Protein AF-A0A2R6BZP2-F1 (afdb_monomer_lite)

Sequence (127 aa):
MSIAKQLLEELETNEEVRKLFLSKMVVRIAEEPTLRLTLLHSLLTEVATKHDLEVTKYDVNKRIDDLNKRIDDVNKRIDDLRSEINSKFDAMNKRIDDLRKDMRAYFFGFMGGILATILTVVITRLI

Organism: NCBI:txid1978167

InterPro domains:
  IPR010809 Flagellar hook-associated protein 2, C-terminal [PF07195] (14-99)

Secondary structure (DSSP, 8-state):
--HHHHHHHHHHH-HHHHHHHHHHHHHHHHH-HHHHHHHHHHHHTTS--HHHHHHHHHHHHHHHHHHHHHHHHHHHHHHHHHHHHHHHHHHHHHHHHHHHHHHHHHHHHHHHHHHHHHHHHHHHHH-

Radius of gyration: 48.81 Å; chains: 1; bounding box: 84×42×133 Å

Structure (mmCIF, N/CA/C/O backbone):
data_AF-A0A2R6BZP2-F1
#
_entry.id   AF-A0A2R6BZP2-F1
#
loop_
_atom_site.group_PDB
_atom_site.id
_atom_site.type_symbol
_atom_site.label_atom_id
_atom_site.label_alt_id
_atom_site.label_comp_id
_atom_site.label_asym_id
_atom_site.label_entity_id
_atom_site.label_seq_id
_atom_site.pdbx_PDB_ins_code
_atom_site.Cartn_x
_atom_site.Cartn_y
_atom_site.Cartn_z
_atom_site.occupancy
_atom_site.B_iso_or_equiv
_atom_site.auth_seq_id
_atom_site.auth_comp_id
_atom_site.auth_asym_id
_atom_site.auth_atom_id
_atom_site.pdbx_PDB_model_num
ATOM 1 N N . MET A 1 1 ? -29.565 -35.121 56.085 1.00 73.31 1 MET A N 1
ATOM 2 C CA . MET A 1 1 ? -28.780 -34.300 55.134 1.00 73.31 1 MET A CA 1
ATOM 3 C C . MET A 1 1 ? -28.895 -32.839 55.578 1.00 73.31 1 MET A C 1
ATOM 5 O O . MET A 1 1 ? -29.901 -32.520 56.193 1.00 73.31 1 MET A O 1
ATOM 9 N N . SER A 1 2 ? -27.891 -31.978 55.374 1.00 93.44 2 SER A N 1
ATOM 10 C CA . SER A 1 2 ? -28.006 -30.552 55.749 1.00 93.44 2 SER A CA 1
ATOM 11 C C . SER A 1 2 ? -29.016 -29.831 54.849 1.00 93.44 2 SER A C 1
ATOM 13 O O . SER A 1 2 ? -29.064 -30.128 53.656 1.00 93.44 2 SER A O 1
ATOM 15 N N . ILE A 1 3 ? -29.759 -28.862 55.395 1.00 93.38 3 ILE A N 1
ATOM 16 C CA . ILE A 1 3 ? -30.735 -28.034 54.660 1.00 93.38 3 ILE A CA 1
ATOM 17 C C . ILE A 1 3 ? -30.091 -27.391 53.422 1.00 93.38 3 ILE A C 1
ATOM 19 O O . ILE A 1 3 ? -30.680 -27.394 52.347 1.00 93.38 3 ILE A O 1
ATOM 23 N N . ALA A 1 4 ? -28.847 -26.914 53.537 1.00 93.94 4 ALA A N 1
ATOM 24 C CA . ALA A 1 4 ? -28.122 -26.326 52.410 1.00 93.94 4 ALA A CA 1
ATOM 25 C C . ALA A 1 4 ? -27.883 -27.331 51.271 1.00 93.94 4 ALA A C 1
ATOM 27 O O . ALA A 1 4 ? -27.962 -26.976 50.101 1.00 93.94 4 ALA A O 1
ATOM 28 N N . LYS A 1 5 ? -27.619 -28.598 51.608 1.00 94.50 5 LYS A N 1
ATOM 29 C CA . LYS A 1 5 ? -27.378 -29.651 50.616 1.00 94.50 5 LYS A CA 1
ATOM 30 C C . LYS A 1 5 ? -28.678 -30.083 49.933 1.00 94.50 5 LYS A C 1
ATOM 32 O O . LYS A 1 5 ? -28.676 -30.277 48.727 1.00 94.50 5 LYS A O 1
ATOM 37 N N . GLN A 1 6 ? -29.773 -30.157 50.688 1.00 95.00 6 GLN A N 1
ATOM 38 C CA . GLN A 1 6 ? -31.100 -30.444 50.141 1.00 95.00 6 GLN A CA 1
ATOM 39 C C . GLN A 1 6 ? -31.570 -29.342 49.179 1.00 95.00 6 GLN A C 1
ATOM 41 O O . GLN A 1 6 ? -32.082 -29.646 48.109 1.00 95.00 6 GLN A O 1
ATOM 46 N N . LEU A 1 7 ? -31.333 -28.069 49.518 1.00 93.06 7 LEU A N 1
ATOM 47 C CA . LEU A 1 7 ? -31.655 -26.945 48.635 1.00 93.06 7 LEU A CA 1
ATOM 48 C C . LEU A 1 7 ? -30.855 -26.992 47.324 1.00 93.06 7 LEU A C 1
ATOM 50 O O . LEU A 1 7 ? -31.410 -26.728 46.262 1.00 93.06 7 LEU A O 1
ATOM 54 N N . LEU A 1 8 ? -29.560 -27.322 47.385 1.00 94.75 8 LEU A N 1
ATOM 55 C CA . LEU A 1 8 ? -28.738 -27.482 46.180 1.00 94.75 8 LEU A CA 1
ATOM 56 C C . LEU A 1 8 ? -29.267 -28.613 45.289 1.00 94.75 8 LEU A C 1
ATOM 58 O O . LEU A 1 8 ? -29.412 -28.417 44.088 1.00 94.75 8 LEU A O 1
ATOM 62 N N . GLU A 1 9 ? -29.631 -29.751 45.882 1.00 95.56 9 GLU A N 1
ATOM 63 C CA . GLU A 1 9 ? -30.210 -30.888 45.159 1.00 95.56 9 GLU A CA 1
ATOM 64 C C . GLU A 1 9 ? -31.554 -30.527 44.495 1.00 95.56 9 GLU A C 1
ATOM 66 O O . GLU A 1 9 ? -31.789 -30.875 43.337 1.00 95.56 9 GLU A O 1
ATOM 71 N N . GLU A 1 10 ? -32.414 -29.753 45.165 1.00 95.44 10 GLU A N 1
ATOM 72 C CA . GLU A 1 10 ? -33.652 -29.230 44.566 1.00 95.44 10 GLU A CA 1
ATOM 73 C C . GLU A 1 10 ? -33.389 -28.233 43.429 1.00 95.44 10 GLU A C 1
ATOM 75 O O . GLU A 1 10 ? -34.060 -28.297 42.400 1.00 95.44 10 GLU A O 1
ATOM 80 N N . LEU A 1 11 ? -32.406 -27.336 43.562 1.00 96.31 11 LEU A N 1
ATOM 81 C CA . LEU A 1 11 ? -32.029 -26.400 42.493 1.00 96.31 11 LEU A CA 1
ATOM 82 C C . LEU A 1 11 ? -31.434 -27.120 41.268 1.00 96.31 11 LEU A C 1
ATOM 84 O O . LEU A 1 11 ? -31.590 -26.658 40.132 1.00 96.31 11 LEU A O 1
ATOM 88 N N . GLU A 1 12 ? -30.760 -28.249 41.473 1.00 95.81 12 GLU A N 1
ATOM 89 C CA . GLU A 1 12 ? -30.213 -29.077 40.395 1.00 95.81 12 GLU A CA 1
ATOM 90 C C . GLU A 1 12 ? -31.306 -29.888 39.683 1.00 95.81 12 GLU A C 1
ATOM 92 O O . GLU A 1 12 ? -31.344 -29.930 38.449 1.00 95.81 12 GLU A O 1
ATOM 97 N N . THR A 1 13 ? -32.235 -30.479 40.435 1.00 96.62 13 THR A N 1
ATOM 98 C CA . THR A 1 13 ? -33.203 -31.456 39.908 1.00 96.62 13 THR A CA 1
ATOM 99 C C . THR A 1 13 ? -34.549 -30.859 39.489 1.00 96.62 13 THR A C 1
ATOM 101 O O . THR A 1 13 ? -35.190 -31.399 38.587 1.00 96.62 13 THR A O 1
ATOM 104 N N . ASN A 1 14 ? -34.981 -29.739 40.079 1.00 97.31 14 ASN A N 1
ATOM 105 C CA . ASN A 1 14 ? -36.295 -29.140 39.834 1.00 97.31 14 ASN A CA 1
ATOM 106 C C . ASN A 1 14 ? -36.192 -27.823 39.043 1.00 97.31 14 ASN A C 1
ATOM 108 O O . ASN A 1 14 ? -35.730 -26.793 39.539 1.00 97.31 14 ASN A O 1
ATOM 112 N N . GLU A 1 15 ? -36.662 -27.845 37.794 1.00 96.56 15 GLU A N 1
ATOM 113 C CA . GLU A 1 15 ? -36.569 -26.702 36.883 1.00 96.56 15 GLU A CA 1
ATOM 114 C C . GLU A 1 15 ? -37.409 -25.494 37.325 1.00 96.56 15 GLU A C 1
ATOM 116 O O . GLU A 1 15 ? -36.934 -24.361 37.224 1.00 96.56 15 GLU A O 1
ATOM 121 N N . GLU A 1 16 ? -38.620 -25.712 37.844 1.00 96.25 16 GLU A N 1
ATOM 122 C CA . GLU A 1 16 ? -39.510 -24.634 38.298 1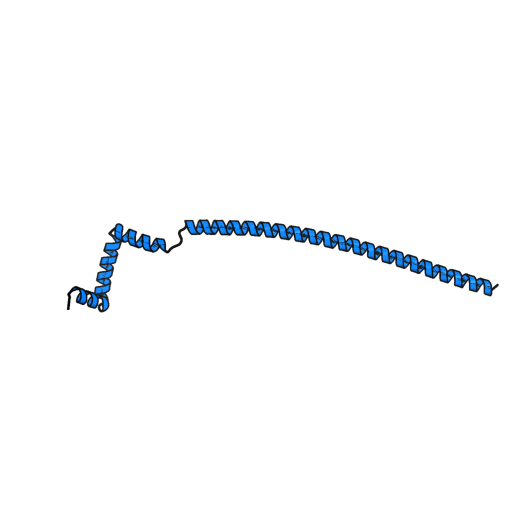.00 96.25 16 GLU A CA 1
ATOM 123 C C . GLU A 1 16 ? -38.916 -23.903 39.507 1.00 96.25 16 GLU A C 1
ATOM 125 O O . GLU A 1 16 ? -38.860 -22.670 39.538 1.00 96.25 16 GLU A O 1
ATOM 130 N N . VAL A 1 17 ? -38.380 -24.659 40.472 1.00 96.12 17 VAL A N 1
ATOM 131 C CA . VAL A 1 17 ? -37.703 -24.096 41.651 1.00 96.12 17 VAL A CA 1
ATOM 132 C C . VAL A 1 17 ? -36.455 -23.318 41.234 1.00 96.12 17 VAL A C 1
ATOM 134 O O . VAL A 1 17 ? -36.266 -22.179 41.670 1.00 96.12 17 VAL A O 1
ATOM 137 N N . ARG A 1 18 ? -35.638 -23.874 40.331 1.00 97.06 18 ARG A N 1
ATOM 138 C CA . ARG A 1 18 ? -34.457 -23.191 39.786 1.00 97.06 18 ARG A CA 1
ATOM 139 C C . ARG A 1 18 ? -34.823 -21.893 39.065 1.00 97.06 18 ARG A C 1
ATOM 141 O O . ARG A 1 18 ? -34.198 -20.868 39.326 1.00 97.06 18 ARG A O 1
ATOM 148 N N . LYS A 1 19 ? -35.835 -21.895 38.190 1.00 97.00 19 LYS A N 1
ATOM 149 C CA . LYS A 1 19 ? -36.289 -20.687 37.474 1.00 97.00 19 LYS A CA 1
ATOM 150 C C . LYS A 1 19 ? -36.808 -19.621 38.431 1.00 97.00 19 LYS A C 1
ATOM 152 O O . LYS A 1 19 ? -36.432 -18.456 38.300 1.00 97.00 19 LYS A O 1
ATOM 157 N N . LEU A 1 20 ? -37.622 -20.006 39.415 1.00 96.12 20 LEU A N 1
ATOM 158 C CA . LEU A 1 20 ? -38.132 -19.079 40.421 1.00 96.12 20 LEU A CA 1
ATOM 159 C C . LEU A 1 20 ? -36.984 -18.452 41.221 1.00 96.12 20 LEU A C 1
ATOM 161 O O . LEU A 1 20 ? -36.957 -17.233 41.399 1.00 96.12 20 LEU A O 1
ATOM 165 N N . PHE A 1 21 ? -36.013 -19.260 41.650 1.00 96.06 21 PHE A N 1
ATOM 166 C CA . PHE A 1 21 ? -34.826 -18.786 42.357 1.00 96.06 21 PHE A CA 1
ATOM 167 C C . PHE A 1 21 ? -33.997 -17.814 41.504 1.00 96.06 21 PHE A C 1
ATOM 169 O O . PHE A 1 21 ? -33.738 -16.689 41.938 1.00 96.06 21 PHE A O 1
ATOM 176 N N . LEU A 1 22 ? -33.664 -18.191 40.264 1.00 95.62 22 LEU A N 1
ATOM 177 C CA . LEU A 1 22 ? -32.915 -17.340 39.335 1.00 95.62 22 LEU A CA 1
ATOM 178 C C . LEU A 1 22 ? -33.651 -16.031 39.033 1.00 95.62 22 LEU A C 1
ATOM 180 O O . LEU A 1 22 ? -33.024 -14.977 39.026 1.00 95.62 22 LEU A O 1
ATOM 184 N N . SER A 1 23 ? -34.976 -16.059 38.854 1.00 96.62 23 SER A N 1
ATOM 185 C CA . SER A 1 23 ? -35.763 -14.842 38.609 1.00 96.62 23 SER A CA 1
ATOM 186 C C . SER A 1 23 ? -35.658 -13.849 39.771 1.00 96.62 23 SER A C 1
ATOM 188 O O . SER A 1 23 ? -35.416 -12.663 39.553 1.00 96.62 23 SER A O 1
ATOM 190 N N . LYS A 1 24 ? -35.741 -14.335 41.017 1.00 95.69 24 LYS A N 1
ATOM 191 C CA . LYS A 1 24 ? -35.585 -13.506 42.219 1.00 95.69 24 LYS A CA 1
ATOM 192 C C . LYS A 1 24 ? -34.166 -12.947 42.333 1.00 95.69 24 LYS A C 1
ATOM 194 O O . LYS A 1 24 ? -34.006 -11.788 42.709 1.00 95.69 24 LYS A O 1
ATOM 199 N N . MET A 1 25 ? -33.148 -13.736 41.977 1.00 95.12 25 MET A N 1
ATOM 200 C CA . MET A 1 25 ? -31.760 -13.266 41.934 1.00 95.12 25 MET A CA 1
ATOM 201 C C . MET A 1 25 ? -31.546 -12.186 40.873 1.00 95.12 25 MET A C 1
ATOM 203 O O . MET A 1 25 ? -30.951 -11.160 41.182 1.00 95.12 25 MET A O 1
ATOM 207 N N . VAL A 1 26 ? -32.050 -12.381 39.650 1.00 94.88 26 VAL A N 1
ATOM 208 C CA . VAL A 1 26 ? -31.935 -11.406 38.553 1.00 94.88 26 VAL A CA 1
ATOM 209 C C . VAL A 1 26 ? -32.597 -10.086 38.930 1.00 94.88 26 VAL A C 1
ATOM 211 O O . VAL A 1 26 ? -31.990 -9.037 38.738 1.00 94.88 26 VAL A O 1
ATOM 214 N N . VAL A 1 27 ? -33.793 -10.122 39.524 1.00 95.06 27 VAL A N 1
ATOM 215 C CA . VAL A 1 27 ? -34.468 -8.912 40.023 1.00 95.06 27 VAL A CA 1
ATOM 216 C C . VAL A 1 27 ? -33.617 -8.224 41.089 1.00 95.06 27 VAL A C 1
ATOM 218 O O . VAL A 1 27 ? -33.349 -7.033 40.975 1.00 95.06 27 VAL A O 1
ATOM 221 N N . ARG A 1 28 ? -33.101 -8.970 42.074 1.00 94.56 28 ARG A N 1
ATOM 222 C CA . ARG A 1 28 ? -32.251 -8.395 43.127 1.00 94.56 28 ARG A CA 1
ATOM 223 C C . ARG A 1 28 ? -30.971 -7.766 42.574 1.00 94.56 28 ARG A C 1
ATOM 225 O O . ARG A 1 28 ? -30.578 -6.698 43.029 1.00 94.56 28 ARG A O 1
ATOM 232 N N . ILE A 1 29 ? -30.333 -8.419 41.606 1.00 95.12 29 ILE A N 1
ATOM 233 C CA . ILE A 1 29 ? -29.155 -7.913 40.895 1.00 95.12 29 ILE A CA 1
ATOM 234 C C . ILE A 1 29 ? -29.504 -6.652 40.102 1.00 95.12 29 ILE A C 1
ATOM 236 O O . ILE A 1 29 ? -28.720 -5.712 40.075 1.00 95.12 29 ILE A O 1
ATOM 240 N N . ALA A 1 30 ? -30.666 -6.623 39.448 1.00 93.12 30 ALA A N 1
ATOM 241 C CA . ALA A 1 30 ? -31.108 -5.480 38.663 1.00 93.12 30 ALA A CA 1
ATOM 242 C C . ALA A 1 30 ? -31.488 -4.280 39.540 1.00 93.12 30 ALA A C 1
ATOM 244 O O . ALA A 1 30 ? -31.276 -3.148 39.116 1.00 93.12 30 ALA A O 1
ATOM 245 N N . GLU A 1 31 ? -32.038 -4.503 40.733 1.00 95.12 31 GLU A N 1
ATOM 246 C CA . GLU A 1 31 ? -32.456 -3.451 41.667 1.00 95.12 31 GLU A CA 1
ATOM 247 C C . GLU A 1 31 ? -31.299 -2.891 42.498 1.00 95.12 31 GLU A C 1
ATOM 249 O O . GLU A 1 31 ? -31.302 -1.704 42.823 1.00 95.12 31 GLU A O 1
ATOM 254 N N . GLU A 1 32 ? -30.306 -3.717 42.832 1.00 96.69 32 GLU A N 1
ATOM 255 C CA . GLU A 1 32 ? -29.158 -3.304 43.635 1.00 96.69 32 GLU A CA 1
ATOM 256 C C . GLU A 1 32 ? -28.065 -2.697 42.717 1.00 96.69 32 GLU A C 1
ATOM 258 O O . GLU A 1 32 ? -27.516 -3.387 41.848 1.00 96.69 32 GLU A O 1
ATOM 263 N N . PRO A 1 33 ? -27.732 -1.395 42.862 1.00 96.44 33 PRO A N 1
ATOM 264 C CA . PRO A 1 33 ? -26.792 -0.724 41.965 1.00 96.44 33 PRO A CA 1
ATOM 265 C C . PRO A 1 33 ? -25.370 -1.295 41.993 1.00 96.44 33 PRO A C 1
ATOM 267 O O . PRO A 1 33 ? -24.740 -1.372 40.943 1.00 96.44 33 PRO A O 1
ATOM 270 N N . THR A 1 34 ? -24.866 -1.689 43.158 1.00 97.00 34 THR A N 1
ATOM 271 C CA . THR A 1 34 ? -23.541 -2.288 43.365 1.00 97.00 34 THR A CA 1
ATOM 272 C C . THR A 1 34 ? -23.382 -3.602 42.603 1.00 97.00 34 THR A C 1
ATOM 274 O O . THR A 1 34 ? -22.451 -3.729 41.820 1.00 97.00 34 THR A O 1
ATOM 277 N N . LEU A 1 35 ? -24.300 -4.558 42.766 1.00 95.25 35 LEU A N 1
ATOM 278 C CA . LEU A 1 35 ? -24.317 -5.861 42.106 1.00 95.25 35 LEU A CA 1
ATOM 279 C C . LEU A 1 35 ? -24.418 -5.688 40.594 1.00 95.25 35 LEU A C 1
ATOM 281 O O . LEU A 1 35 ? -23.667 -6.316 39.845 1.00 95.25 35 LEU A O 1
ATOM 285 N N . ARG A 1 36 ? -25.301 -4.788 40.143 1.00 95.75 36 ARG A N 1
ATOM 286 C CA . ARG A 1 36 ? 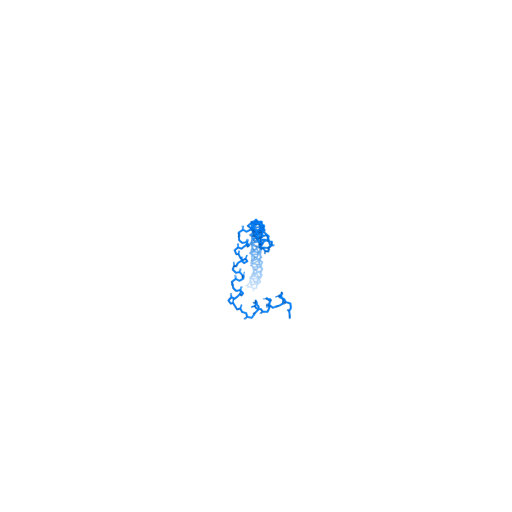-25.419 -4.438 38.728 1.00 95.75 36 ARG A CA 1
ATOM 287 C C . ARG A 1 36 ? -24.111 -3.872 38.185 1.00 95.75 36 ARG A C 1
ATOM 289 O O . ARG A 1 36 ? -23.666 -4.300 37.125 1.00 95.75 36 ARG A O 1
ATOM 296 N N . LEU A 1 37 ? -23.482 -2.941 38.902 1.00 94.94 37 LEU A N 1
ATOM 297 C CA . LEU A 1 37 ? -22.205 -2.347 38.502 1.00 94.94 37 LEU A CA 1
ATOM 298 C C . LEU A 1 37 ? -21.067 -3.372 38.507 1.00 94.94 37 LEU A C 1
ATOM 300 O O . LEU A 1 37 ? -20.258 -3.356 37.588 1.00 94.94 37 LEU A O 1
ATOM 304 N N . THR A 1 38 ? -21.018 -4.288 39.477 1.00 94.38 38 THR A N 1
ATOM 305 C CA . THR A 1 38 ? -20.021 -5.366 39.519 1.00 94.38 38 THR A CA 1
ATOM 306 C C . THR A 1 38 ? -20.135 -6.277 38.298 1.00 94.38 38 THR A C 1
ATOM 308 O O . THR A 1 38 ? -19.124 -6.552 37.653 1.00 94.38 38 THR A O 1
ATOM 311 N N . LEU A 1 39 ? -21.352 -6.695 37.932 1.00 92.25 39 LEU A N 1
ATOM 312 C CA . LEU A 1 39 ? -21.561 -7.517 36.737 1.00 92.25 39 LEU A CA 1
ATOM 313 C C . LEU A 1 39 ? -21.244 -6.751 35.452 1.00 92.25 39 LEU A C 1
ATOM 315 O O . LEU A 1 39 ? -20.525 -7.269 34.600 1.00 92.25 39 LEU A O 1
ATOM 319 N N . LEU A 1 40 ? -21.717 -5.507 35.326 1.00 93.19 40 LEU A N 1
ATOM 320 C CA . LEU A 1 40 ? -21.403 -4.669 34.168 1.00 93.19 40 LEU A CA 1
ATOM 321 C C . LEU A 1 40 ? -19.898 -4.463 34.023 1.00 93.19 40 LEU A C 1
ATOM 323 O O . LEU A 1 40 ? -19.386 -4.573 32.918 1.00 93.19 40 LEU A O 1
ATOM 327 N N . HIS A 1 41 ? -19.183 -4.224 35.120 1.00 92.88 41 HIS A N 1
ATOM 328 C CA . HIS A 1 41 ? -17.735 -4.073 35.088 1.00 92.88 41 HIS A CA 1
ATOM 329 C C . HIS A 1 41 ? -17.049 -5.347 34.583 1.00 92.88 41 HIS A C 1
ATOM 331 O O . HIS A 1 41 ? -16.230 -5.248 33.677 1.00 92.88 41 HIS A O 1
ATOM 337 N N . SER A 1 42 ? -17.439 -6.527 35.083 1.00 91.62 42 SER A N 1
ATOM 338 C CA . SER A 1 42 ? -16.871 -7.804 34.618 1.00 91.62 42 SER A CA 1
ATOM 339 C C . SER A 1 42 ? -17.117 -8.080 33.129 1.00 91.62 42 SER A C 1
ATOM 341 O O . SER A 1 42 ? -16.242 -8.599 32.446 1.00 91.62 42 SER A O 1
ATOM 343 N N . LEU A 1 43 ? -18.275 -7.677 32.596 1.00 91.00 43 LEU A N 1
ATOM 344 C CA . LEU A 1 43 ? -18.572 -7.813 31.167 1.00 91.00 43 LEU A CA 1
ATOM 345 C C . LEU A 1 43 ? -17.824 -6.770 30.327 1.00 91.00 43 LEU A C 1
ATOM 347 O O . LEU A 1 43 ? -17.347 -7.071 29.237 1.00 91.00 43 LEU A O 1
ATOM 351 N N . LEU A 1 44 ? -17.711 -5.538 30.830 1.00 90.94 44 LEU A N 1
ATOM 352 C CA . LEU A 1 44 ? -17.042 -4.444 30.128 1.00 90.94 44 LEU A CA 1
ATOM 353 C C . LEU A 1 44 ? -15.527 -4.650 30.025 1.00 90.94 44 LEU A C 1
ATOM 355 O O . LEU A 1 44 ? -14.927 -4.162 29.074 1.00 90.94 44 LEU A O 1
ATOM 359 N N . THR A 1 45 ? -14.911 -5.388 30.952 1.00 90.38 45 THR A N 1
ATOM 360 C CA . THR A 1 45 ? -13.478 -5.716 30.885 1.00 90.38 45 THR A CA 1
ATOM 361 C C . THR A 1 45 ? -13.109 -6.674 29.752 1.00 90.38 45 THR A C 1
ATOM 363 O O . THR A 1 45 ? -11.939 -6.747 29.388 1.00 90.38 45 THR A O 1
ATOM 366 N N . GLU A 1 46 ? -14.074 -7.398 29.183 1.00 91.19 46 GLU A N 1
ATOM 367 C CA . GLU A 1 46 ? -13.831 -8.393 28.126 1.00 91.19 46 GLU A CA 1
ATOM 368 C C . GLU A 1 46 ? -14.154 -7.879 26.714 1.00 91.19 46 GLU A C 1
ATOM 370 O O . GLU A 1 46 ? -13.918 -8.577 25.727 1.00 91.19 46 GLU A O 1
ATOM 375 N N . VAL A 1 47 ? -14.685 -6.659 26.586 1.00 93.31 47 VAL A N 1
ATOM 376 C CA . VAL A 1 47 ? -15.101 -6.087 25.299 1.00 93.31 47 VAL A CA 1
ATOM 377 C C . VAL A 1 47 ? -14.225 -4.904 24.907 1.00 93.31 47 VAL A C 1
ATOM 379 O O . VAL A 1 47 ? -13.872 -4.064 25.731 1.00 93.31 47 VAL A O 1
ATOM 382 N N . ALA A 1 48 ? -13.910 -4.805 23.615 1.00 92.12 48 ALA A N 1
ATOM 383 C CA . ALA A 1 48 ? -13.260 -3.618 23.077 1.00 92.12 48 ALA A CA 1
ATOM 384 C C . ALA A 1 48 ? -14.205 -2.415 23.181 1.00 92.12 48 ALA A C 1
ATOM 386 O O . ALA A 1 48 ? -15.370 -2.472 22.772 1.00 92.12 48 ALA A O 1
ATOM 387 N N . THR A 1 49 ? -13.695 -1.307 23.704 1.00 93.81 49 THR A N 1
ATOM 388 C CA . THR A 1 49 ? -14.444 -0.060 23.783 1.00 93.81 49 THR A CA 1
ATOM 389 C C . THR A 1 49 ? -14.443 0.652 22.433 1.00 93.81 49 THR A C 1
ATOM 391 O O . THR A 1 49 ? -13.622 0.401 21.546 1.00 93.81 49 THR A O 1
ATOM 394 N N . LYS A 1 50 ? -15.350 1.621 22.274 1.00 95.69 50 LYS A N 1
ATOM 395 C CA . LYS A 1 50 ? -15.352 2.502 21.099 1.00 95.69 50 LYS A CA 1
ATOM 396 C C . LYS A 1 50 ? -14.002 3.212 20.915 1.00 95.69 50 LYS A C 1
ATOM 398 O O . LYS A 1 50 ? -13.568 3.395 19.782 1.00 95.69 50 LYS A O 1
ATOM 403 N N . HIS A 1 51 ? -13.345 3.577 22.016 1.00 95.38 51 HIS A N 1
ATOM 404 C CA . HIS A 1 51 ? -12.044 4.234 21.985 1.00 95.38 51 HIS A CA 1
ATOM 405 C C . HIS A 1 51 ? -10.960 3.323 21.392 1.00 95.38 51 HIS A C 1
ATOM 407 O O . HIS A 1 51 ? -10.230 3.756 20.503 1.00 95.38 51 HIS A O 1
ATOM 413 N N . ASP A 1 52 ? -10.914 2.051 21.796 1.00 95.38 52 ASP A N 1
ATOM 414 C CA . ASP A 1 52 ? -9.948 1.075 21.265 1.00 95.38 52 ASP A CA 1
ATOM 415 C C . ASP A 1 52 ? -10.099 0.911 19.748 1.00 95.38 52 ASP A C 1
ATOM 417 O O . ASP A 1 52 ? -9.119 0.850 18.996 1.00 95.38 52 ASP A O 1
ATOM 421 N N . LEU A 1 53 ? -11.350 0.904 19.277 1.00 97.38 53 LEU A N 1
ATOM 422 C CA . LEU A 1 53 ? -11.657 0.829 17.855 1.00 97.38 53 LEU A CA 1
ATOM 423 C C . LEU A 1 53 ? -11.249 2.105 17.105 1.00 97.38 53 LEU A C 1
ATOM 425 O O . LEU A 1 53 ? -10.732 2.017 15.993 1.00 97.38 53 LEU A O 1
ATOM 429 N N . GLU A 1 54 ? -11.452 3.286 17.692 1.00 97.88 54 GLU A N 1
ATOM 430 C CA . GLU A 1 54 ? -11.024 4.565 17.111 1.00 97.88 54 GLU A CA 1
ATOM 431 C C . GLU A 1 54 ? -9.498 4.657 16.992 1.00 97.88 54 GLU A C 1
ATOM 433 O O . GLU A 1 54 ? -8.995 5.048 15.936 1.00 97.88 54 GLU A O 1
ATOM 438 N N . VAL A 1 55 ? -8.764 4.226 18.022 1.00 98.00 55 VAL A N 1
ATOM 439 C CA . VAL A 1 55 ? -7.294 4.146 18.003 1.00 98.00 55 VAL A CA 1
ATOM 440 C C . VAL A 1 55 ? -6.825 3.182 16.916 1.00 98.00 55 VAL A C 1
ATOM 442 O O . VAL A 1 55 ? -5.974 3.535 16.098 1.00 98.00 55 VAL A O 1
ATOM 445 N N . THR A 1 56 ? -7.427 1.993 16.843 1.00 98.19 56 THR A N 1
ATOM 446 C CA . THR A 1 56 ? -7.092 0.994 15.817 1.00 98.19 56 THR A CA 1
ATOM 447 C C . THR A 1 56 ? -7.378 1.520 14.410 1.00 98.19 56 THR A C 1
ATOM 449 O O . THR A 1 56 ? -6.546 1.396 13.514 1.00 98.19 56 THR A O 1
ATOM 452 N N . LYS A 1 57 ? -8.533 2.163 14.204 1.00 98.38 57 LYS A N 1
ATOM 453 C CA . LYS A 1 57 ? -8.901 2.783 12.924 1.00 98.38 57 LYS A CA 1
ATOM 454 C C . LYS A 1 57 ? -7.905 3.869 12.521 1.00 98.38 57 LYS A C 1
ATOM 456 O O . LYS A 1 57 ? -7.540 3.951 11.350 1.00 98.38 57 LYS A O 1
ATOM 461 N N . TYR A 1 58 ? -7.475 4.699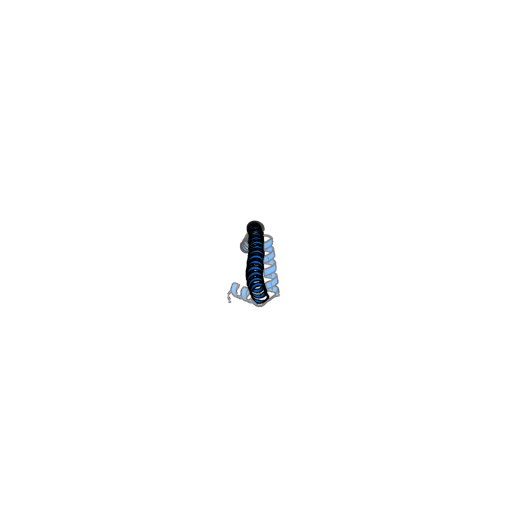 13.469 1.00 98.31 58 TYR A N 1
ATOM 462 C CA . TYR A 1 58 ? -6.476 5.731 13.217 1.00 98.31 58 TYR A CA 1
ATOM 463 C C . TYR A 1 58 ? -5.133 5.131 12.777 1.00 98.31 58 TYR A C 1
ATOM 465 O O . TYR A 1 58 ? -4.583 5.572 11.767 1.00 98.31 58 TYR A O 1
ATOM 473 N N . ASP A 1 59 ? -4.633 4.105 13.474 1.00 98.44 59 ASP A N 1
ATOM 474 C CA . ASP A 1 59 ? -3.381 3.431 13.102 1.00 98.44 59 ASP A CA 1
ATOM 475 C C . ASP A 1 59 ? -3.470 2.790 11.710 1.00 98.44 59 ASP A C 1
ATOM 477 O O . ASP A 1 59 ? -2.596 2.994 10.864 1.00 98.44 59 ASP A O 1
ATOM 481 N N . VAL A 1 60 ? -4.575 2.094 11.427 1.00 98.56 60 VAL A N 1
ATOM 482 C CA . VAL A 1 60 ? -4.832 1.498 10.110 1.00 98.56 60 VAL A CA 1
ATOM 483 C C . VAL A 1 60 ? -4.840 2.565 9.015 1.00 98.56 60 VAL A C 1
ATOM 485 O O . VAL A 1 60 ? -4.159 2.393 8.005 1.00 98.56 60 VAL A O 1
ATOM 488 N N . ASN A 1 61 ? -5.537 3.685 9.217 1.00 98.62 61 ASN A N 1
ATOM 489 C CA . ASN A 1 61 ? -5.555 4.785 8.251 1.00 98.62 61 ASN A CA 1
ATOM 490 C C . ASN A 1 61 ? -4.153 5.359 8.020 1.00 98.62 61 ASN A C 1
ATOM 492 O O . ASN A 1 61 ? -3.744 5.538 6.878 1.00 98.62 61 ASN A O 1
ATOM 496 N N . LYS A 1 62 ? -3.375 5.565 9.087 1.00 98.56 62 LYS A N 1
ATOM 497 C CA . LYS A 1 62 ? -1.998 6.056 8.978 1.00 98.56 62 LYS A CA 1
ATOM 498 C C . LYS A 1 62 ? -1.109 5.100 8.177 1.00 98.56 62 LYS A C 1
ATOM 500 O O . LYS A 1 62 ? -0.292 5.547 7.374 1.00 98.56 62 LYS A O 1
ATOM 505 N N . ARG A 1 63 ? -1.265 3.787 8.375 1.00 98.50 63 ARG A N 1
ATOM 506 C CA . ARG A 1 63 ? -0.546 2.765 7.600 1.00 98.50 63 ARG A CA 1
ATOM 507 C C . ARG A 1 63 ? -0.975 2.751 6.134 1.00 98.50 63 ARG A C 1
ATOM 509 O O . ARG A 1 63 ? -0.123 2.571 5.271 1.00 98.50 63 ARG A O 1
ATOM 516 N N . ILE A 1 64 ? -2.259 2.957 5.846 1.00 98.69 64 ILE A N 1
ATOM 517 C CA . ILE A 1 64 ? -2.764 3.093 4.473 1.00 98.69 64 ILE A CA 1
ATOM 518 C C . ILE A 1 64 ? -2.153 4.327 3.798 1.00 98.69 64 ILE A C 1
ATOM 520 O O . ILE A 1 64 ? -1.663 4.223 2.676 1.00 98.69 64 ILE A O 1
ATOM 524 N N . ASP A 1 65 ? -2.103 5.466 4.489 1.00 98.62 65 ASP A N 1
ATOM 525 C CA . ASP A 1 65 ? -1.506 6.694 3.955 1.00 98.62 65 ASP A CA 1
ATOM 526 C C . ASP A 1 65 ? -0.006 6.534 3.658 1.00 98.62 65 ASP A C 1
ATOM 528 O O . ASP A 1 65 ? 0.483 7.020 2.636 1.00 98.62 65 ASP A O 1
ATOM 532 N N . ASP A 1 66 ? 0.735 5.831 4.521 1.00 98.56 66 ASP A N 1
ATOM 533 C CA . ASP A 1 66 ? 2.145 5.498 4.278 1.00 98.56 66 ASP A CA 1
ATOM 534 C C . ASP A 1 66 ? 2.320 4.584 3.055 1.00 98.56 66 ASP A C 1
ATOM 536 O O . ASP A 1 66 ? 3.170 4.833 2.196 1.00 98.56 66 ASP A O 1
ATOM 540 N N . LEU A 1 67 ? 1.471 3.560 2.925 1.00 98.69 67 LEU A N 1
ATOM 541 C CA . LEU A 1 67 ? 1.481 2.669 1.766 1.00 98.69 67 LEU A CA 1
ATOM 542 C C . LEU A 1 67 ? 1.177 3.420 0.466 1.00 98.69 67 LEU A C 1
ATOM 544 O O . LEU A 1 67 ? 1.872 3.194 -0.522 1.00 98.69 67 LEU A O 1
ATOM 548 N N . ASN A 1 68 ? 0.212 4.342 0.470 1.00 98.69 68 ASN A N 1
ATOM 549 C CA . ASN A 1 68 ? -0.102 5.171 -0.696 1.00 98.69 68 ASN A CA 1
ATOM 550 C C . ASN A 1 68 ? 1.110 6.004 -1.136 1.00 98.69 68 ASN A C 1
ATOM 552 O O . ASN A 1 68 ? 1.480 5.974 -2.306 1.00 98.69 68 ASN A O 1
ATOM 556 N N . LYS A 1 69 ? 1.818 6.645 -0.196 1.00 98.56 69 LYS A N 1
ATOM 557 C CA . LYS A 1 69 ? 3.048 7.396 -0.512 1.00 98.56 69 LYS A CA 1
ATOM 558 C C . LYS A 1 69 ? 4.137 6.515 -1.121 1.00 98.56 69 LYS A C 1
ATOM 560 O O . LYS A 1 69 ? 4.835 6.936 -2.039 1.00 98.56 69 LYS A O 1
ATOM 565 N N . ARG A 1 70 ? 4.297 5.287 -0.618 1.00 98.50 70 ARG A N 1
ATOM 566 C CA . ARG A 1 70 ? 5.261 4.322 -1.168 1.00 98.50 70 ARG A CA 1
ATOM 567 C C . ARG A 1 70 ? 4.868 3.855 -2.569 1.00 98.50 70 ARG A C 1
ATOM 569 O O . ARG A 1 70 ? 5.752 3.641 -3.392 1.00 98.50 70 ARG A O 1
ATOM 576 N N . ILE A 1 71 ? 3.573 3.700 -2.840 1.00 98.62 71 ILE A N 1
ATOM 577 C CA . ILE A 1 71 ? 3.061 3.387 -4.180 1.00 98.62 71 ILE A CA 1
ATOM 578 C C . ILE A 1 71 ? 3.373 4.536 -5.143 1.00 98.62 71 ILE A C 1
ATOM 580 O O . ILE A 1 71 ? 3.886 4.281 -6.230 1.00 98.62 71 ILE A O 1
ATOM 584 N N . ASP A 1 72 ? 3.147 5.784 -4.732 1.00 98.62 72 ASP A N 1
ATOM 585 C CA . ASP A 1 72 ? 3.455 6.960 -5.552 1.00 98.62 72 ASP A CA 1
ATOM 586 C C . ASP A 1 72 ? 4.955 7.059 -5.883 1.00 98.62 72 ASP A C 1
ATOM 588 O O . ASP A 1 72 ? 5.319 7.296 -7.037 1.00 98.62 72 ASP A O 1
ATOM 592 N N . ASP A 1 73 ? 5.838 6.806 -4.908 1.00 98.56 73 ASP A N 1
ATOM 593 C CA . ASP A 1 73 ? 7.292 6.760 -5.133 1.00 98.56 73 ASP A CA 1
ATOM 594 C C . ASP A 1 73 ? 7.694 5.652 -6.120 1.00 98.56 73 ASP A C 1
ATOM 596 O O . ASP A 1 73 ? 8.473 5.878 -7.050 1.00 98.56 73 ASP A O 1
ATOM 600 N N . VAL A 1 74 ? 7.121 4.453 -5.967 1.00 98.56 74 VAL A N 1
ATOM 601 C CA . VAL A 1 74 ? 7.367 3.333 -6.886 1.00 98.56 74 VAL A CA 1
ATOM 602 C C . VAL A 1 74 ? 6.888 3.664 -8.299 1.00 98.56 74 VAL A C 1
ATOM 604 O O . VAL A 1 74 ? 7.623 3.406 -9.251 1.00 98.56 74 VAL A O 1
ATOM 607 N N . ASN A 1 75 ? 5.707 4.266 -8.450 1.00 98.69 75 ASN A N 1
ATOM 608 C CA . ASN A 1 75 ? 5.188 4.687 -9.752 1.00 98.69 75 ASN A CA 1
ATOM 609 C C . ASN A 1 75 ? 6.129 5.686 -10.430 1.00 98.69 75 ASN A C 1
ATOM 611 O O . ASN A 1 75 ? 6.489 5.497 -11.591 1.00 98.69 75 ASN A O 1
ATOM 615 N N . LYS A 1 76 ? 6.621 6.682 -9.685 1.00 98.62 76 LYS A N 1
ATOM 616 C CA . LYS A 1 76 ? 7.592 7.647 -10.210 1.00 98.62 76 LYS A CA 1
ATOM 617 C C . LYS A 1 76 ? 8.878 6.968 -10.686 1.00 98.62 76 LYS A C 1
ATOM 619 O O . LYS A 1 76 ? 9.342 7.230 -11.791 1.00 98.62 76 LYS A O 1
ATOM 624 N N . ARG A 1 77 ? 9.426 6.041 -9.894 1.00 98.50 77 ARG A N 1
ATOM 625 C CA . ARG A 1 77 ? 10.620 5.269 -10.280 1.00 98.50 77 ARG A CA 1
ATOM 626 C C . ARG A 1 77 ? 10.382 4.405 -11.520 1.00 98.50 77 ARG A C 1
ATOM 628 O O . ARG A 1 77 ? 11.301 4.227 -12.314 1.00 98.50 77 ARG A O 1
ATOM 635 N N . ILE A 1 78 ? 9.178 3.858 -11.691 1.00 98.56 78 ILE A N 1
ATOM 636 C CA . ILE A 1 78 ? 8.799 3.110 -12.898 1.00 98.56 78 ILE A CA 1
ATOM 637 C C . ILE A 1 78 ? 8.794 4.031 -14.120 1.00 98.56 78 ILE A C 1
ATOM 639 O O . ILE A 1 78 ? 9.325 3.645 -15.162 1.00 98.56 78 ILE A O 1
ATOM 643 N N . ASP A 1 79 ? 8.235 5.233 -14.003 1.00 98.62 79 ASP A N 1
ATOM 644 C CA . ASP A 1 79 ? 8.207 6.202 -15.100 1.00 98.62 79 ASP A CA 1
ATOM 645 C C . ASP A 1 79 ? 9.616 6.688 -15.471 1.00 98.62 79 ASP A C 1
ATOM 647 O O . ASP A 1 79 ? 9.960 6.728 -16.657 1.00 98.62 79 ASP A O 1
ATOM 651 N N . ASP A 1 80 ? 10.471 6.942 -14.477 1.00 98.56 80 ASP A N 1
ATOM 652 C CA . ASP A 1 80 ? 11.879 7.292 -14.688 1.00 98.56 80 ASP A CA 1
ATOM 653 C C . ASP A 1 80 ? 12.635 6.163 -15.414 1.00 98.56 80 ASP A C 1
ATOM 655 O O . ASP A 1 80 ? 13.315 6.405 -16.415 1.00 98.56 80 ASP A O 1
ATOM 659 N N . LEU A 1 81 ? 12.463 4.908 -14.978 1.00 98.56 81 LEU A N 1
ATOM 660 C CA . LEU A 1 81 ? 13.070 3.741 -15.629 1.00 98.56 81 LEU A CA 1
ATOM 661 C C . LEU A 1 81 ? 12.573 3.555 -17.066 1.00 98.56 81 LEU A C 1
ATOM 663 O O . LEU A 1 81 ? 13.364 3.245 -17.957 1.00 98.56 81 LEU A O 1
ATOM 667 N N . ARG A 1 82 ? 11.274 3.756 -17.318 1.00 98.56 82 ARG A N 1
ATOM 668 C CA . ARG A 1 82 ? 10.706 3.712 -18.675 1.00 98.56 82 ARG A CA 1
ATOM 669 C C . ARG A 1 82 ? 11.337 4.774 -19.570 1.00 98.56 82 ARG A C 1
ATOM 671 O O . ARG A 1 82 ? 11.705 4.467 -20.703 1.00 98.56 82 ARG A O 1
ATOM 678 N N . SER A 1 83 ? 11.494 5.993 -19.062 1.00 98.50 83 SER A N 1
ATOM 679 C CA . SER A 1 83 ? 12.143 7.092 -19.781 1.00 98.50 83 SER A CA 1
ATOM 680 C C . SER A 1 83 ? 13.606 6.773 -20.111 1.00 98.50 83 SER A C 1
ATOM 682 O O . SER A 1 83 ? 14.034 6.912 -21.260 1.00 98.50 83 SER A O 1
ATOM 684 N N . GLU A 1 84 ? 14.364 6.254 -19.140 1.00 98.56 84 GLU A N 1
ATOM 685 C CA . GLU A 1 84 ? 15.761 5.858 -19.342 1.00 98.56 84 GLU A CA 1
ATOM 686 C C . GLU A 1 84 ? 15.896 4.742 -20.390 1.00 98.56 84 GLU A C 1
ATOM 688 O O . GLU A 1 84 ? 16.760 4.812 -21.270 1.00 98.56 84 GLU A O 1
ATOM 693 N N . ILE A 1 85 ? 15.028 3.726 -20.330 1.00 98.50 85 ILE A N 1
ATOM 694 C CA . ILE A 1 85 ? 15.006 2.622 -21.297 1.00 98.50 85 ILE A CA 1
ATOM 695 C C . ILE A 1 85 ? 14.706 3.140 -22.705 1.00 98.50 85 ILE A C 1
ATOM 697 O O . ILE A 1 85 ? 15.427 2.785 -23.637 1.00 98.50 85 ILE A O 1
ATOM 701 N N . ASN A 1 86 ? 13.698 4.002 -22.864 1.00 98.56 86 ASN A N 1
ATOM 702 C CA . ASN A 1 86 ? 13.362 4.590 -24.163 1.00 98.56 86 ASN A CA 1
ATOM 703 C C . ASN A 1 86 ? 14.539 5.396 -24.732 1.00 98.56 86 ASN A C 1
ATOM 705 O O . ASN A 1 86 ? 14.917 5.203 -25.884 1.00 98.56 86 ASN A O 1
ATOM 709 N N . SER A 1 87 ? 15.195 6.214 -23.905 1.00 98.44 87 SER A N 1
ATOM 710 C CA . SER A 1 87 ? 16.382 6.981 -24.307 1.00 98.44 87 SER A CA 1
ATOM 711 C C . SER A 1 87 ? 17.542 6.078 -24.752 1.00 98.44 87 SER A C 1
ATOM 713 O O . SER A 1 87 ? 18.175 6.314 -25.786 1.00 98.44 87 SER A O 1
ATOM 715 N N . LYS A 1 88 ? 17.798 4.986 -24.018 1.00 98.38 88 LYS A N 1
ATOM 716 C CA . LYS A 1 88 ? 18.799 3.978 -24.403 1.00 98.38 88 LYS A CA 1
ATOM 717 C C . LYS A 1 88 ? 18.437 3.289 -25.718 1.00 98.38 88 LYS A C 1
ATOM 719 O O . LYS A 1 88 ? 19.323 3.082 -26.547 1.00 98.38 88 LYS A O 1
ATOM 724 N N . PHE A 1 89 ? 17.163 2.967 -25.926 1.00 98.50 89 PHE A N 1
ATOM 725 C CA . PHE A 1 89 ? 16.679 2.361 -27.164 1.00 98.50 89 PHE A CA 1
ATOM 726 C C . PHE A 1 89 ? 16.856 3.301 -28.364 1.00 98.50 89 PHE A C 1
ATOM 728 O O . PHE A 1 89 ? 17.405 2.893 -29.387 1.00 98.50 89 PHE A O 1
ATOM 735 N N . ASP A 1 90 ? 16.511 4.581 -28.219 1.00 98.50 90 ASP A N 1
ATOM 736 C CA . ASP A 1 90 ? 16.718 5.596 -29.258 1.00 98.50 90 ASP A CA 1
ATOM 737 C C . ASP A 1 90 ? 18.202 5.782 -29.596 1.00 98.50 90 ASP A C 1
ATOM 739 O O . ASP A 1 90 ? 18.582 5.866 -30.769 1.00 98.50 90 ASP A O 1
ATOM 743 N N . ALA A 1 91 ? 19.070 5.800 -28.581 1.00 98.44 91 ALA A N 1
ATOM 744 C CA . ALA A 1 91 ? 20.514 5.864 -28.780 1.00 98.44 91 ALA A CA 1
ATOM 745 C C . ALA A 1 91 ? 21.052 4.621 -29.512 1.00 98.44 91 ALA A C 1
ATOM 747 O O . ALA A 1 91 ? 21.910 4.742 -30.390 1.00 98.44 91 ALA A O 1
ATOM 748 N N . MET A 1 92 ? 20.542 3.430 -29.184 1.00 98.44 92 MET A N 1
ATOM 749 C CA . MET A 1 92 ? 20.879 2.193 -29.891 1.00 98.44 92 MET A CA 1
ATOM 750 C C . MET A 1 92 ? 20.413 2.222 -31.348 1.00 98.44 92 MET A C 1
ATOM 752 O O . MET A 1 92 ? 21.200 1.879 -32.229 1.00 98.44 92 MET A O 1
ATOM 756 N N . ASN A 1 93 ? 19.189 2.680 -31.619 1.00 98.44 93 ASN A N 1
ATOM 757 C CA . ASN A 1 93 ? 18.665 2.806 -32.981 1.00 98.44 93 ASN A CA 1
ATOM 758 C C . ASN A 1 93 ? 19.536 3.731 -33.835 1.00 98.44 93 ASN A C 1
ATOM 760 O O . ASN A 1 93 ? 19.917 3.357 -34.941 1.0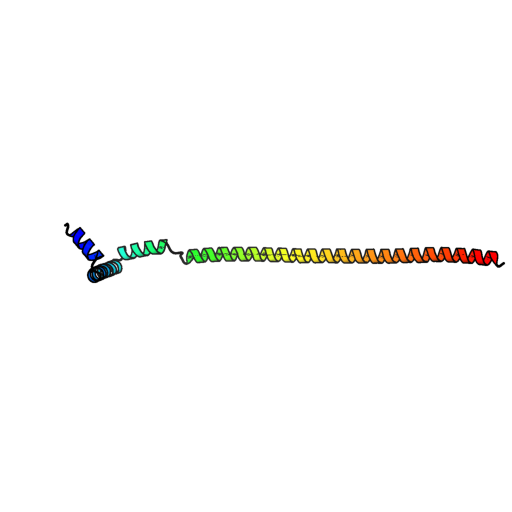0 98.44 93 ASN A O 1
ATOM 764 N N . LYS A 1 94 ? 19.952 4.884 -33.291 1.00 98.50 94 LYS A N 1
ATOM 765 C CA . LYS A 1 94 ? 20.883 5.792 -33.982 1.00 98.50 94 LYS A CA 1
ATOM 766 C C . LYS A 1 94 ? 22.209 5.115 -34.321 1.00 98.50 94 LYS A C 1
ATOM 768 O O . LYS A 1 94 ? 22.655 5.191 -35.460 1.00 98.50 94 LYS A O 1
ATOM 773 N N . ARG A 1 95 ? 22.811 4.395 -33.365 1.00 98.38 95 ARG A N 1
ATOM 774 C CA . ARG A 1 95 ? 24.056 3.642 -33.609 1.00 98.38 95 ARG A CA 1
ATOM 775 C C . ARG A 1 95 ? 23.879 2.576 -34.689 1.00 98.38 95 ARG A C 1
ATOM 777 O O . ARG A 1 95 ? 24.766 2.407 -35.516 1.00 98.38 95 ARG A O 1
ATOM 784 N N . ILE A 1 96 ? 22.749 1.870 -34.700 1.00 98.50 96 ILE A N 1
ATOM 785 C CA . ILE A 1 96 ? 22.430 0.885 -35.743 1.00 98.50 96 ILE A CA 1
ATOM 786 C C . ILE A 1 96 ? 22.309 1.567 -37.110 1.00 98.50 96 ILE A C 1
ATOM 788 O O . ILE A 1 96 ? 22.835 1.051 -38.097 1.00 98.50 96 ILE A O 1
ATOM 792 N N . ASP A 1 97 ? 21.642 2.716 -37.187 1.00 98.50 97 ASP A N 1
ATOM 793 C CA . ASP A 1 97 ? 21.493 3.460 -38.437 1.00 98.50 97 ASP A CA 1
ATOM 794 C C . ASP A 1 97 ? 22.826 3.995 -38.960 1.00 98.50 97 ASP A C 1
ATOM 796 O O . ASP A 1 97 ? 23.074 3.930 -40.166 1.00 98.50 97 ASP A O 1
ATOM 800 N N . ASP A 1 98 ? 23.699 4.466 -38.074 1.00 98.38 98 ASP A N 1
ATOM 801 C CA . ASP A 1 98 ? 25.039 4.920 -38.439 1.00 98.38 98 ASP A CA 1
ATOM 802 C C . ASP A 1 98 ? 25.911 3.750 -38.915 1.00 98.38 98 ASP A C 1
ATOM 804 O O . ASP A 1 98 ? 26.459 3.818 -40.012 1.00 98.38 98 ASP A O 1
ATOM 808 N N . LEU A 1 99 ? 25.901 2.608 -38.216 1.00 98.31 99 LEU A N 1
ATOM 809 C CA . LEU A 1 99 ? 26.568 1.385 -38.687 1.00 98.31 99 LEU A CA 1
ATOM 810 C C . LEU A 1 99 ? 26.058 0.936 -40.064 1.00 98.31 99 LEU A C 1
ATOM 812 O O . LEU A 1 99 ? 26.838 0.518 -40.920 1.00 98.31 99 LEU A O 1
ATOM 816 N N . ARG A 1 100 ? 24.746 1.039 -40.316 1.00 98.25 100 ARG A N 1
ATOM 817 C CA . ARG A 1 100 ? 24.163 0.739 -41.634 1.00 98.25 100 ARG A CA 1
ATOM 818 C C . ARG A 1 100 ? 24.639 1.714 -42.709 1.00 98.25 100 ARG A C 1
ATOM 820 O O . ARG A 1 100 ? 24.825 1.289 -43.850 1.00 98.25 100 ARG A O 1
ATOM 827 N N . LYS A 1 101 ? 24.798 3.005 -42.393 1.00 98.12 101 LYS A N 1
ATOM 828 C CA . LYS A 1 101 ? 25.344 4.000 -43.334 1.00 98.12 101 LYS A CA 1
ATOM 829 C C . LYS A 1 101 ? 26.803 3.700 -43.649 1.00 98.12 101 LYS A C 1
ATOM 831 O O . LYS A 1 101 ? 27.132 3.619 -44.830 1.00 98.12 101 LYS A O 1
ATOM 836 N N . ASP A 1 102 ? 27.619 3.467 -42.628 1.00 98.06 102 ASP A N 1
ATOM 837 C CA . ASP A 1 102 ? 29.041 3.158 -42.778 1.00 98.06 102 ASP A CA 1
ATOM 838 C C . ASP A 1 102 ? 29.227 1.896 -43.620 1.00 98.06 102 ASP A C 1
ATOM 840 O O . ASP A 1 102 ? 29.946 1.903 -44.617 1.00 98.06 102 ASP A O 1
ATOM 844 N N . MET A 1 103 ? 28.485 0.830 -43.306 1.00 98.00 103 MET A N 1
ATOM 845 C CA . MET A 1 103 ? 28.523 -0.418 -44.069 1.00 98.00 103 MET A CA 1
ATOM 846 C C . MET A 1 103 ? 28.139 -0.213 -45.541 1.00 98.00 103 MET A C 1
ATOM 848 O O . MET A 1 103 ? 28.797 -0.764 -46.423 1.00 98.00 103 MET A O 1
ATOM 852 N N . ARG A 1 104 ? 27.113 0.601 -45.833 1.00 97.94 104 ARG A N 1
ATOM 853 C CA . ARG A 1 104 ? 26.766 0.954 -47.221 1.00 97.94 104 ARG A CA 1
ATOM 854 C C . ARG A 1 104 ? 27.894 1.723 -47.905 1.00 97.94 104 ARG A C 1
ATOM 856 O O . ARG A 1 104 ? 28.214 1.412 -49.049 1.00 97.94 104 ARG A O 1
ATOM 863 N N . ALA A 1 105 ? 28.491 2.701 -47.227 1.00 97.69 105 ALA A N 1
ATOM 864 C CA . ALA A 1 105 ? 29.581 3.499 -47.779 1.00 97.69 105 ALA A CA 1
ATOM 865 C C . ALA A 1 105 ? 30.797 2.625 -48.124 1.00 97.69 105 ALA A C 1
ATOM 867 O O . ALA A 1 105 ? 31.296 2.693 -49.247 1.00 97.69 105 ALA A O 1
ATOM 868 N N . TYR A 1 106 ? 31.215 1.743 -47.210 1.00 97.38 106 TYR A N 1
ATOM 869 C CA . TYR A 1 106 ? 32.296 0.789 -47.464 1.00 97.38 106 TYR A CA 1
ATOM 870 C C . TYR A 1 106 ? 31.963 -0.172 -48.604 1.00 97.38 106 TYR A C 1
ATOM 872 O O . TYR A 1 106 ? 32.806 -0.396 -49.470 1.00 97.38 106 TYR A O 1
ATOM 880 N N . PHE A 1 107 ? 30.736 -0.702 -48.646 1.00 97.31 107 PHE A N 1
ATOM 881 C CA . PHE A 1 107 ? 30.298 -1.601 -49.712 1.00 97.31 107 PHE A CA 1
ATOM 882 C C . PHE A 1 107 ? 30.392 -0.940 -51.094 1.00 97.31 107 PHE A C 1
ATOM 884 O O . PHE A 1 107 ? 31.029 -1.486 -51.995 1.00 97.31 107 PHE A O 1
ATOM 891 N N . PHE A 1 108 ? 29.813 0.253 -51.266 1.00 96.62 108 PHE A N 1
ATOM 892 C CA . PHE A 1 108 ? 29.856 0.958 -52.550 1.00 96.62 108 PHE A CA 1
ATOM 893 C C . PHE A 1 108 ? 31.264 1.436 -52.913 1.00 96.62 108 PHE A C 1
ATOM 895 O O . PHE A 1 108 ? 31.652 1.324 -54.074 1.00 96.62 108 PHE A O 1
ATOM 902 N N . GLY A 1 109 ? 32.047 1.916 -51.942 1.00 96.44 109 GLY A N 1
ATOM 903 C CA . GLY A 1 109 ? 33.437 2.315 -52.169 1.00 96.44 109 GLY A CA 1
ATOM 904 C C . GLY A 1 109 ? 34.307 1.148 -52.645 1.00 96.44 109 GLY A C 1
ATOM 905 O O . GLY A 1 109 ? 35.022 1.269 -53.639 1.00 96.44 109 GLY A O 1
ATOM 906 N N . PHE A 1 110 ? 34.189 -0.009 -51.990 1.00 96.69 110 PHE A N 1
ATOM 907 C CA . PHE A 1 110 ? 34.898 -1.228 -52.374 1.00 96.69 110 PHE A CA 1
ATOM 908 C C . PHE A 1 110 ? 34.476 -1.731 -53.762 1.00 96.69 110 PHE A C 1
ATOM 910 O O . PHE A 1 110 ? 35.331 -1.977 -54.615 1.00 96.69 110 PHE A O 1
ATOM 917 N N . MET A 1 111 ? 33.166 -1.821 -54.023 1.00 96.62 111 MET A N 1
ATOM 918 C CA . MET A 1 111 ? 32.643 -2.241 -55.328 1.00 96.62 111 MET A CA 1
ATOM 919 C C . MET A 1 111 ? 33.070 -1.290 -56.451 1.00 96.62 111 MET A C 1
ATOM 921 O O . MET A 1 111 ? 33.451 -1.750 -57.526 1.00 96.62 111 MET A O 1
ATOM 925 N N . GLY A 1 112 ? 33.067 0.023 -56.203 1.00 96.69 112 GLY A N 1
ATOM 926 C CA . GLY A 1 112 ? 33.552 1.022 -57.156 1.00 96.69 112 GLY A CA 1
ATOM 927 C C . GLY A 1 112 ? 35.031 0.836 -57.505 1.00 96.69 112 GLY A C 1
ATOM 928 O O . GLY A 1 112 ? 35.389 0.874 -58.681 1.00 96.69 112 GLY A O 1
ATOM 929 N N . GLY A 1 113 ? 35.879 0.555 -56.509 1.00 96.31 113 GLY A N 1
ATOM 930 C CA . GLY A 1 113 ? 37.301 0.255 -56.717 1.00 96.31 113 GLY A CA 1
ATOM 931 C C . GLY A 1 113 ? 37.541 -1.009 -57.550 1.00 96.31 113 GLY A C 1
ATOM 932 O O . GLY A 1 113 ? 38.354 -0.998 -58.480 1.00 96.31 113 GLY A O 1
ATOM 933 N N . ILE A 1 114 ? 36.796 -2.086 -57.275 1.00 96.38 114 ILE A N 1
ATOM 934 C CA . ILE A 1 114 ? 36.845 -3.315 -58.083 1.00 96.38 114 ILE A CA 1
ATOM 935 C C . ILE A 1 114 ? 36.428 -3.026 -59.529 1.00 96.38 114 ILE A C 1
ATOM 937 O O . ILE A 1 114 ? 37.153 -3.388 -60.456 1.00 96.38 114 ILE A O 1
ATOM 941 N N . LEU A 1 115 ? 35.292 -2.351 -59.732 1.00 96.44 115 LEU A N 1
ATOM 942 C CA . LEU A 1 115 ? 34.781 -2.031 -61.068 1.00 96.44 115 LEU A CA 1
ATOM 943 C C . LEU A 1 115 ? 35.771 -1.177 -61.871 1.00 96.44 115 LEU A C 1
ATOM 945 O O . LEU A 1 115 ? 36.020 -1.478 -63.037 1.00 96.44 115 LEU A O 1
ATOM 949 N N . ALA A 1 116 ? 36.384 -0.165 -61.249 1.00 96.12 116 ALA A N 1
ATOM 950 C CA . ALA A 1 116 ? 37.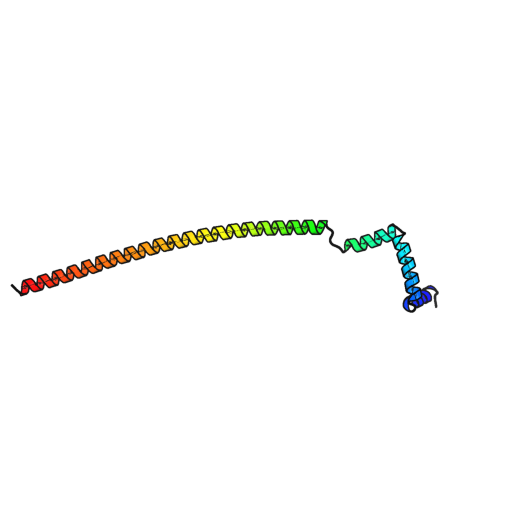403 0.669 -61.886 1.00 96.12 116 ALA A CA 1
ATOM 951 C C . ALA A 1 116 ? 38.641 -0.144 -62.307 1.00 96.12 116 ALA A C 1
ATOM 953 O O . ALA A 1 116 ? 39.170 0.044 -6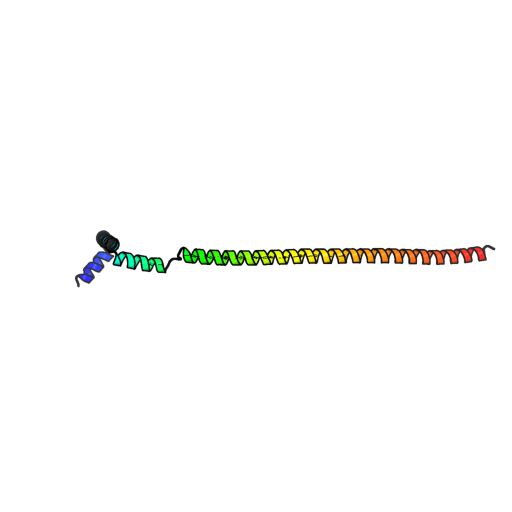3.406 1.00 96.12 116 ALA A O 1
ATOM 954 N N . THR A 1 117 ? 39.073 -1.086 -61.463 1.00 96.38 117 THR A N 1
ATOM 955 C CA . THR A 1 117 ? 40.208 -1.973 -61.760 1.00 96.38 117 THR A CA 1
ATOM 956 C C . THR A 1 117 ? 39.894 -2.888 -62.945 1.00 96.38 117 THR A C 1
ATOM 958 O O . THR A 1 117 ? 40.686 -2.974 -63.882 1.00 96.38 117 THR A O 1
ATOM 961 N N . ILE A 1 118 ? 38.717 -3.523 -62.948 1.00 95.75 118 ILE A N 1
ATOM 962 C CA . ILE A 1 118 ? 38.269 -4.389 -64.050 1.00 95.75 118 ILE A CA 1
ATOM 963 C C . ILE A 1 118 ? 38.198 -3.594 -65.359 1.00 95.75 118 ILE A C 1
ATOM 965 O O . ILE A 1 118 ? 38.745 -4.034 -66.368 1.00 95.75 118 ILE A O 1
ATOM 969 N N . LEU A 1 119 ? 37.580 -2.409 -65.340 1.00 95.62 119 LEU A N 1
ATOM 970 C CA . LEU A 1 119 ? 37.450 -1.551 -66.519 1.00 95.62 119 LEU A CA 1
ATOM 971 C C . LEU A 1 119 ? 38.821 -1.165 -67.096 1.00 95.62 119 LEU A C 1
ATOM 973 O O . LEU A 1 119 ? 39.029 -1.256 -68.305 1.00 95.62 119 LEU A O 1
ATOM 977 N N . THR A 1 120 ? 39.772 -0.797 -66.233 1.00 96.12 120 THR A N 1
ATOM 978 C CA . THR A 1 120 ? 41.142 -0.434 -66.634 1.00 96.12 120 THR A CA 1
ATOM 979 C C . THR A 1 120 ? 41.853 -1.597 -67.328 1.00 96.12 120 THR A C 1
ATOM 981 O O . THR A 1 120 ? 42.469 -1.415 -68.381 1.00 96.12 120 THR A O 1
ATOM 984 N N . VAL A 1 121 ? 41.740 -2.807 -66.772 1.00 95.88 121 VAL A N 1
ATOM 985 C CA . VAL A 1 121 ? 42.330 -4.023 -67.355 1.00 95.88 121 VAL A CA 1
ATOM 986 C C . VAL A 1 121 ? 41.705 -4.348 -68.713 1.00 95.88 121 VAL A C 1
ATOM 988 O O . VAL A 1 121 ? 42.432 -4.676 -69.648 1.00 95.88 121 VAL A O 1
ATOM 991 N N . VAL A 1 122 ? 40.380 -4.229 -68.842 1.00 95.56 122 VAL A N 1
ATOM 992 C CA . VAL A 1 122 ? 39.655 -4.484 -70.097 1.00 95.56 122 VAL A CA 1
ATOM 993 C C . VAL A 1 122 ? 40.082 -3.504 -71.191 1.00 95.56 122 VAL A C 1
ATOM 995 O O . VAL A 1 122 ? 40.419 -3.945 -72.286 1.00 95.56 122 VAL A O 1
ATOM 998 N N . ILE A 1 123 ? 40.144 -2.200 -70.895 1.00 95.56 123 ILE A N 1
ATOM 999 C CA . ILE A 1 123 ? 40.566 -1.169 -71.861 1.00 95.56 123 ILE A CA 1
ATOM 1000 C C . ILE A 1 123 ? 42.010 -1.403 -72.320 1.00 95.56 123 ILE A C 1
ATOM 1002 O O . ILE A 1 123 ? 42.279 -1.395 -73.516 1.00 95.56 123 ILE A O 1
ATOM 1006 N N . THR A 1 124 ? 42.925 -1.680 -71.384 1.00 95.38 124 THR A N 1
ATOM 1007 C CA . THR A 1 124 ? 44.353 -1.914 -71.684 1.00 95.38 124 THR A CA 1
ATOM 1008 C C . THR A 1 124 ? 44.585 -3.161 -72.547 1.00 95.38 124 THR A C 1
ATOM 1010 O O . THR A 1 124 ? 45.605 -3.261 -73.214 1.00 95.38 124 THR A O 1
ATOM 1013 N N . ARG A 1 125 ? 43.674 -4.143 -72.517 1.00 93.38 125 ARG A N 1
ATOM 1014 C CA . ARG A 1 125 ? 43.758 -5.380 -73.316 1.00 93.38 125 ARG A CA 1
ATOM 1015 C C . ARG A 1 125 ? 43.069 -5.282 -74.683 1.00 93.38 125 ARG A C 1
ATOM 1017 O O . ARG A 1 125 ? 43.318 -6.144 -75.519 1.00 93.38 125 ARG A O 1
ATOM 1024 N N . LEU A 1 126 ? 42.165 -4.317 -74.869 1.00 88.88 126 LEU A N 1
ATOM 1025 C CA . LEU A 1 126 ? 41.384 -4.111 -76.099 1.00 88.88 126 LEU A CA 1
ATOM 1026 C C . LEU A 1 126 ? 42.060 -3.162 -77.100 1.00 88.88 126 LEU A C 1
ATOM 1028 O O . LEU A 1 126 ? 41.709 -3.200 -78.278 1.00 88.88 126 LEU A O 1
ATOM 1032 N N . ILE A 1 127 ? 42.975 -2.315 -76.623 1.00 83.00 127 ILE A N 1
ATOM 1033 C CA . ILE A 1 127 ? 43.827 -1.415 -77.417 1.00 83.00 127 ILE A CA 1
ATOM 1034 C C . ILE A 1 127 ? 45.160 -2.115 -77.680 1.00 83.00 127 ILE A C 1
ATOM 1036 O O . ILE A 1 127 ? 45.631 -2.048 -78.836 1.00 83.00 127 ILE A O 1
#

pLDDT: mean 96.18, std 3.2, range [73.31, 98.69]

Foldseek 3Di:
DDPVVVLVVCCVPPPVSVVVVVVVVVVVCVPDPVSVVVVVVVVVVVDDDPVNVVVVVVVVVVVVVVVVVVVVVVVVVVVVVVVVVVVVVVVVVVVVVVVVVVVVVVVVVVVVVVVVVVVVVVVVVVD